Protein AF-A0A2T2WN64-F1 (afdb_monomer)

InterPro domains:
  IPR024445 ISXO2-like transposase domain [PF12762] (6-107)

Foldseek 3Di:
DQDDADLADADDDFPDPPLVRLLVCCVVPPAQPDEAEEQDPPSSVVNNVVSVHHYDHDHPPHPCCCRVCVNVVVLVVVLVCQCCPVVVVDDPPCVNVSRVVSRLCSNCVVVPPCSVVVVVVVVVPDDPDPPPD

Nearest PDB structures (foldseek):
  7m4w-assembly1_E  TM=3.604E-01  e=1.832E+00  Acinetobacter baumannii AB0057
  8c9b-assembly1_E  TM=3.532E-01  e=4.078E+00  Escherichia coli
  9cl9-assembly1_E  TM=3.679E-01  e=5.547E+00  Escherichia coli K-12
  9dyg-assembly1_E  TM=3.679E-01  e=5.547E+00  Escherichia coli
  8c96-assembly1_E  TM=3.972E-01  e=8.025E+00  Escherichia coli

pLDDT: mean 88.26, std 10.09, range [36.47, 96.31]

Solvent-accessible surface area (backbone atoms only — not comparable to full-atom values): 8177 Å² total; per-residue (Å²): 133,85,79,75,79,77,72,65,66,85,66,78,87,59,94,46,92,50,51,72,47,46,36,59,48,41,71,76,74,50,76,54,79,64,73,49,74,45,68,62,54,68,51,57,57,51,34,28,59,76,52,72,26,48,72,45,74,48,40,86,85,42,92,58,29,69,70,71,44,42,56,60,53,48,50,53,51,51,52,51,53,48,43,49,66,76,49,64,68,66,54,88,88,48,50,63,60,57,35,45,53,50,31,55,50,60,52,39,51,92,53,56,84,51,48,58,70,56,43,54,62,49,58,75,72,50,77,83,76,82,84,82,125

Radius of gyration: 16.81 Å; Cα contacts (8 Å, |Δi|>4): 92; chains: 1; bounding box: 40×31×46 Å

Sequence (133 aa):
MGRGPPQSVFLEIVASLHNEHVLAVLARRVGQDGVWMSDGAAADAAGAKAQHAAHKVILSTDPEAHTVFHWVNTVISLVKTFVDGTHHGRGRARRQLYWEEFTYRFNRRPLGTRIADRLLPACLSSNPHPNTI

Secondary structure (DSSP, 8-state):
----S-S-------S-SSHHHHHHHHHHHS-SSSEEEES--HHHHHHHHHTT-EEEE--TTSTTHHHHSHHHHHHHHHHHHHHHHHSTT--GGGHHHHHHHHHHHHHHGGGGGGHHHHHHHHHHHPPPPP---

Structure (mmCIF, N/CA/C/O backbone):
data_AF-A0A2T2WN64-F1
#
_entry.id   AF-A0A2T2WN64-F1
#
loop_
_atom_site.group_PDB
_atom_site.id
_atom_site.type_symbol
_atom_site.label_atom_id
_atom_site.label_alt_id
_atom_site.label_comp_id
_atom_site.label_asym_id
_atom_site.label_entity_id
_atom_site.label_seq_id
_atom_site.pdbx_PDB_ins_code
_atom_site.Cartn_x
_atom_site.Cartn_y
_atom_site.Cartn_z
_atom_site.occupancy
_atom_site.B_iso_or_equiv
_atom_site.auth_seq_id
_atom_site.auth_comp_id
_atom_site.auth_asym_id
_atom_site.auth_atom_id
_atom_site.pdbx_PDB_model_num
ATOM 1 N N . MET A 1 1 ? -4.158 -9.228 20.600 1.00 36.47 1 MET A N 1
ATOM 2 C CA . MET A 1 1 ? -3.379 -10.093 19.685 1.00 36.47 1 MET A CA 1
ATOM 3 C C . MET A 1 1 ? -2.862 -9.230 18.546 1.00 36.47 1 MET A C 1
ATOM 5 O O . MET A 1 1 ? -3.677 -8.677 17.818 1.00 36.47 1 MET A O 1
ATOM 9 N N . GLY A 1 2 ? -1.546 -9.028 18.441 1.00 50.94 2 GLY A N 1
ATOM 10 C CA . GLY A 1 2 ? -0.963 -8.234 17.355 1.00 50.94 2 GLY A CA 1
ATOM 11 C C . GLY A 1 2 ? -1.087 -8.984 16.031 1.00 50.94 2 GLY A C 1
ATOM 12 O O . GLY A 1 2 ? -0.724 -10.158 15.960 1.00 50.94 2 GLY A O 1
ATOM 13 N N . ARG A 1 3 ? -1.637 -8.341 14.995 1.00 68.94 3 ARG A N 1
ATOM 14 C CA . ARG A 1 3 ? -1.636 -8.920 13.645 1.00 68.94 3 ARG A CA 1
ATOM 15 C C . ARG A 1 3 ? -0.183 -9.092 13.182 1.00 68.94 3 ARG A C 1
ATOM 17 O O . ARG A 1 3 ? 0.669 -8.249 13.466 1.00 68.94 3 ARG A O 1
ATOM 24 N N . GLY A 1 4 ? 0.089 -10.199 12.494 1.00 83.19 4 GLY A N 1
ATOM 25 C CA . GLY A 1 4 ? 1.389 -10.455 11.876 1.00 83.19 4 GLY A CA 1
ATOM 26 C C . GLY A 1 4 ? 1.736 -9.428 10.786 1.00 83.19 4 GLY A C 1
ATOM 27 O O . GLY A 1 4 ? 0.909 -8.572 10.460 1.00 83.19 4 GLY A O 1
ATOM 28 N N . PRO A 1 5 ? 2.947 -9.506 10.209 1.00 89.25 5 PRO A N 1
ATOM 29 C CA . PRO A 1 5 ? 3.376 -8.599 9.150 1.00 89.25 5 PRO A CA 1
ATOM 30 C C . PRO A 1 5 ? 2.414 -8.612 7.953 1.00 89.25 5 PRO A C 1
ATOM 32 O O . PRO A 1 5 ? 1.793 -9.644 7.671 1.00 89.25 5 PRO A O 1
ATOM 35 N N . PRO A 1 6 ? 2.316 -7.500 7.203 1.00 92.75 6 PRO A N 1
ATOM 36 C CA . PRO A 1 6 ? 1.400 -7.406 6.078 1.00 92.75 6 PRO A CA 1
ATOM 37 C C . PRO A 1 6 ? 1.793 -8.421 5.007 1.00 92.75 6 PRO A C 1
ATOM 39 O O . PRO A 1 6 ? 2.966 -8.555 4.654 1.00 92.75 6 PRO A O 1
ATOM 42 N N . GLN A 1 7 ? 0.817 -9.166 4.491 1.00 91.88 7 GLN A N 1
ATOM 43 C CA . GLN A 1 7 ? 1.071 -10.189 3.473 1.00 91.88 7 GLN A CA 1
ATOM 44 C C . GLN A 1 7 ? 1.415 -9.537 2.133 1.00 91.88 7 GLN A C 1
ATOM 46 O O . GLN A 1 7 ? 2.443 -9.860 1.535 1.00 91.88 7 GLN A O 1
ATOM 51 N N . SER A 1 8 ? 0.611 -8.550 1.738 1.00 93.69 8 SER A N 1
ATOM 52 C CA . SER A 1 8 ? 0.770 -7.769 0.518 1.00 93.69 8 SER A CA 1
ATOM 53 C C . SER A 1 8 ? 0.566 -6.278 0.768 1.00 93.69 8 SER A C 1
ATOM 55 O O . SER A 1 8 ? -0.149 -5.886 1.688 1.00 93.69 8 SER A O 1
ATOM 57 N N . VAL A 1 9 ? 1.159 -5.454 -0.089 1.00 95.94 9 VAL A N 1
ATOM 58 C CA . VAL A 1 9 ? 1.013 -3.996 -0.117 1.00 95.94 9 VAL A CA 1
ATOM 59 C C . VAL A 1 9 ? 0.866 -3.520 -1.561 1.00 95.94 9 VAL A C 1
ATOM 61 O O . VAL A 1 9 ? 1.358 -4.166 -2.492 1.00 95.94 9 VAL A O 1
ATOM 64 N N . PHE A 1 10 ? 0.220 -2.376 -1.757 1.00 95.50 10 PHE A N 1
ATOM 65 C CA . PHE A 1 10 ? 0.236 -1.656 -3.027 1.00 95.50 10 PHE A CA 1
ATOM 66 C C . PHE A 1 10 ? 0.573 -0.186 -2.776 1.00 95.50 10 PHE A C 1
ATOM 68 O O . PHE A 1 10 ? 0.290 0.353 -1.710 1.00 95.50 10 PHE A O 1
ATOM 75 N N . LEU A 1 11 ? 1.197 0.441 -3.767 1.00 94.62 11 LEU A N 1
ATOM 76 C CA . LEU A 1 11 ? 1.469 1.869 -3.817 1.00 94.62 11 LEU A CA 1
ATOM 77 C C . LEU A 1 11 ? 1.107 2.338 -5.225 1.00 94.62 11 LEU A C 1
ATOM 79 O O . LEU A 1 11 ? 1.540 1.739 -6.211 1.00 94.62 11 LEU A O 1
ATOM 83 N N . GLU A 1 12 ? 0.275 3.366 -5.320 1.00 92.31 12 GLU A N 1
ATOM 84 C CA . GLU A 1 12 ? -0.220 3.869 -6.597 1.00 92.31 12 GLU A CA 1
ATOM 85 C C . GLU A 1 12 ? -0.363 5.387 -6.532 1.00 92.31 12 GLU A C 1
ATOM 87 O O . GLU A 1 12 ? -0.930 5.927 -5.581 1.00 92.31 12 GLU A O 1
ATOM 92 N N . ILE A 1 13 ? 0.188 6.083 -7.527 1.00 89.12 13 ILE A N 1
ATOM 93 C CA . ILE A 1 13 ? -0.003 7.526 -7.664 1.00 89.12 13 ILE A CA 1
ATOM 94 C C . ILE A 1 13 ? -1.455 7.786 -8.061 1.00 89.12 13 ILE A C 1
ATOM 96 O O . ILE A 1 13 ? -1.908 7.353 -9.116 1.00 89.12 13 ILE A O 1
ATOM 100 N N . VAL A 1 14 ? -2.156 8.563 -7.241 1.00 91.25 14 VAL A N 1
ATOM 101 C CA . VAL A 1 14 ? -3.447 9.157 -7.599 1.00 91.25 14 VAL A CA 1
ATOM 102 C C . VAL A 1 14 ? -3.231 10.526 -8.239 1.00 91.25 14 VAL A C 1
ATOM 104 O O . VAL A 1 14 ? -2.355 11.284 -7.818 1.00 91.25 14 VAL A O 1
ATOM 107 N N . ALA A 1 15 ? -4.029 10.855 -9.258 1.00 87.81 15 ALA A N 1
ATOM 108 C CA . ALA A 1 15 ? -3.940 12.141 -9.955 1.00 87.81 15 ALA A CA 1
ATOM 109 C C . ALA A 1 15 ? -4.268 13.327 -9.030 1.00 87.81 15 ALA A C 1
ATOM 111 O O . ALA A 1 15 ? -3.664 14.393 -9.131 1.00 87.81 15 ALA A O 1
ATOM 112 N N . SER A 1 16 ? -5.202 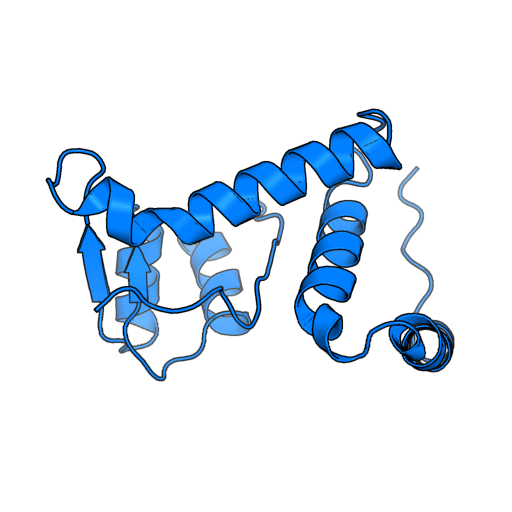13.131 -8.098 1.00 90.44 16 SER A N 1
ATOM 113 C CA . SER A 1 16 ? -5.504 14.072 -7.022 1.00 90.44 16 SER A CA 1
ATOM 114 C C . SER A 1 16 ? -6.105 13.334 -5.821 1.00 90.44 16 SER A C 1
ATOM 116 O O . SER A 1 16 ? -6.517 12.182 -5.940 1.00 90.44 16 SER A O 1
ATOM 118 N N . LEU A 1 17 ? -6.176 14.004 -4.668 1.00 87.50 17 LEU A N 1
ATOM 119 C CA . LEU A 1 17 ? -6.823 13.479 -3.457 1.00 87.50 17 LEU A CA 1
ATOM 120 C C . LEU A 1 17 ? -8.352 13.669 -3.457 1.00 87.50 17 LEU A C 1
ATOM 122 O O . LEU A 1 17 ? -8.994 13.493 -2.425 1.00 87.50 17 LEU A O 1
ATOM 126 N N . HIS A 1 18 ? -8.944 14.038 -4.597 1.00 90.00 18 HIS A N 1
ATOM 127 C CA . HIS A 1 18 ? -10.396 14.054 -4.732 1.00 90.00 18 HIS A CA 1
ATOM 128 C C . HIS A 1 18 ? -10.930 12.623 -4.674 1.00 90.00 18 HIS A C 1
ATOM 130 O O . HIS A 1 18 ? -10.314 11.696 -5.211 1.00 90.00 18 HIS A O 1
ATOM 136 N N . ASN A 1 19 ? -12.100 12.462 -4.052 1.00 89.69 19 ASN A N 1
ATOM 137 C CA . ASN A 1 19 ? -12.700 11.151 -3.822 1.00 89.69 19 ASN A CA 1
ATOM 138 C C . ASN A 1 19 ? -12.791 10.323 -5.107 1.00 89.69 19 ASN A C 1
ATOM 140 O O . ASN A 1 19 ? -12.446 9.154 -5.074 1.00 89.69 19 ASN A O 1
ATOM 144 N N . GLU A 1 20 ? -13.168 10.908 -6.245 1.00 90.94 20 GLU A N 1
ATOM 145 C CA . GLU A 1 20 ? -13.273 10.182 -7.521 1.00 90.94 20 GLU A CA 1
ATOM 146 C C . GLU A 1 20 ? -12.006 9.379 -7.879 1.00 90.94 20 GLU A C 1
ATOM 148 O O . GLU A 1 20 ? -12.089 8.189 -8.185 1.00 90.94 20 GLU A O 1
ATOM 153 N N . HIS A 1 21 ? -10.822 9.989 -7.759 1.00 93.38 21 HIS A N 1
ATOM 154 C CA . HIS A 1 21 ? -9.559 9.363 -8.141 1.00 93.38 21 HIS A CA 1
ATOM 155 C C . HIS A 1 21 ? -9.106 8.337 -7.107 1.00 93.38 21 HIS A C 1
ATOM 157 O O . HIS A 1 21 ? -8.609 7.272 -7.470 1.00 93.38 21 HIS A O 1
ATOM 163 N N . VAL A 1 22 ? -9.297 8.633 -5.820 1.00 93.44 22 VAL A N 1
ATOM 164 C CA . VAL A 1 22 ? -8.930 7.709 -4.741 1.00 93.44 22 VAL A CA 1
ATOM 165 C C . VAL A 1 22 ? -9.845 6.483 -4.757 1.00 93.44 22 VAL A C 1
ATOM 167 O O . VAL A 1 22 ? -9.358 5.356 -4.718 1.00 93.44 22 VAL A O 1
ATOM 170 N N . LEU A 1 23 ? -11.157 6.679 -4.906 1.00 93.19 23 LEU A N 1
ATOM 171 C CA . LEU A 1 23 ? -12.145 5.603 -4.982 1.00 93.19 23 LEU A CA 1
ATOM 172 C C . LEU A 1 23 ? -11.885 4.672 -6.167 1.00 93.19 23 LEU A C 1
ATOM 174 O O . LEU A 1 23 ? -11.957 3.456 -5.999 1.00 93.19 23 LEU A O 1
ATOM 178 N N . ALA A 1 24 ? -11.521 5.215 -7.333 1.00 93.38 24 ALA A N 1
ATOM 179 C CA . ALA A 1 24 ? -11.166 4.410 -8.501 1.00 93.38 24 ALA A CA 1
ATOM 180 C C . ALA A 1 24 ? -9.956 3.490 -8.241 1.00 93.38 24 ALA A C 1
ATOM 182 O O . ALA A 1 24 ? -9.920 2.354 -8.720 1.00 93.38 24 ALA A O 1
ATOM 183 N N . VAL A 1 25 ? -8.967 3.951 -7.466 1.00 94.25 25 VAL A N 1
ATOM 184 C CA . VAL A 1 25 ? -7.827 3.119 -7.049 1.00 94.25 25 VAL A CA 1
ATOM 185 C C . VAL A 1 25 ? -8.249 2.095 -6.000 1.00 94.25 25 VAL A C 1
ATOM 187 O O . VAL A 1 25 ? -7.950 0.911 -6.157 1.00 94.25 25 VAL A O 1
ATOM 190 N N . LEU A 1 26 ? -8.971 2.513 -4.957 1.00 92.94 26 LEU A N 1
ATOM 191 C CA . LEU A 1 26 ? -9.407 1.624 -3.880 1.00 92.94 26 LEU A CA 1
ATOM 192 C C . LEU A 1 26 ? -10.278 0.479 -4.416 1.00 92.94 26 LEU A C 1
ATOM 194 O O . LEU A 1 26 ? -10.025 -0.672 -4.069 1.00 92.94 26 LEU A O 1
ATOM 198 N N . ALA A 1 27 ? -11.217 0.767 -5.324 1.00 91.50 27 ALA A N 1
ATOM 199 C CA . ALA A 1 27 ? -12.071 -0.224 -5.990 1.00 91.50 27 ALA A CA 1
ATOM 200 C C . ALA A 1 27 ? -11.284 -1.298 -6.759 1.00 91.50 27 ALA A C 1
ATOM 202 O O . ALA A 1 27 ? -11.718 -2.441 -6.857 1.00 91.50 27 ALA A O 1
ATOM 203 N N . ARG A 1 28 ? -10.114 -0.945 -7.302 1.00 92.50 28 ARG A N 1
ATOM 204 C CA . ARG A 1 28 ? -9.250 -1.870 -8.049 1.00 92.50 28 ARG A CA 1
ATOM 205 C C . ARG A 1 28 ? -8.278 -2.653 -7.173 1.00 92.50 28 ARG A C 1
ATOM 207 O O . ARG A 1 28 ? -7.807 -3.709 -7.591 1.00 92.50 28 ARG A O 1
ATOM 214 N N . ARG A 1 29 ? -7.864 -2.089 -6.037 1.00 92.50 29 ARG A N 1
ATOM 215 C CA . ARG A 1 29 ? -6.683 -2.554 -5.285 1.00 92.50 29 ARG A CA 1
ATOM 216 C C . ARG A 1 29 ? -7.009 -3.136 -3.919 1.00 92.50 29 ARG A C 1
ATOM 218 O O . ARG A 1 29 ? -6.198 -3.896 -3.394 1.00 92.50 29 ARG A O 1
ATOM 225 N N . VAL A 1 30 ? -8.161 -2.793 -3.354 1.00 90.19 30 VAL A N 1
ATOM 226 C CA . VAL A 1 30 ? -8.593 -3.254 -2.036 1.00 90.19 30 VAL A CA 1
ATOM 227 C C . VAL A 1 30 ? -9.816 -4.138 -2.211 1.00 90.19 30 VAL A C 1
ATOM 229 O O . VAL A 1 30 ? -10.778 -3.733 -2.855 1.00 90.19 30 VAL A O 1
ATOM 232 N N . GLY A 1 31 ? -9.753 -5.350 -1.661 1.00 82.62 31 GLY A N 1
ATOM 233 C CA . GLY A 1 31 ? -10.873 -6.282 -1.683 1.00 82.62 31 GLY A CA 1
ATOM 234 C C . GLY A 1 31 ? -12.034 -5.823 -0.799 1.00 82.62 31 GLY A C 1
ATOM 235 O O . GLY A 1 31 ? -11.856 -5.069 0.162 1.00 82.62 31 GLY A O 1
ATOM 236 N N . GLN A 1 32 ? -13.218 -6.334 -1.122 1.00 77.75 32 GLN A N 1
ATOM 237 C CA . GLN A 1 32 ? -14.445 -6.115 -0.354 1.00 77.75 32 GLN A CA 1
ATOM 238 C C . GLN A 1 32 ? -14.466 -6.956 0.932 1.00 77.75 32 GLN A C 1
ATOM 240 O O . GLN A 1 32 ? -15.062 -6.555 1.930 1.00 77.75 32 GLN A O 1
ATOM 245 N N . ASP A 1 33 ? -13.768 -8.095 0.921 1.00 83.38 33 ASP A N 1
ATOM 246 C CA . ASP A 1 33 ? -13.705 -9.010 2.053 1.00 83.38 33 ASP A CA 1
ATOM 247 C C . ASP A 1 33 ? -12.763 -8.503 3.151 1.00 83.38 33 ASP A C 1
ATOM 249 O O . ASP A 1 33 ? -11.602 -8.155 2.918 1.00 83.38 33 ASP A O 1
ATOM 253 N N . GLY A 1 34 ? -13.254 -8.534 4.388 1.00 85.88 34 GLY A N 1
ATOM 254 C CA . GLY A 1 34 ? -12.494 -8.184 5.583 1.00 85.88 34 GLY A CA 1
ATOM 255 C C . GLY A 1 34 ? -12.876 -6.833 6.184 1.00 85.88 34 GLY A C 1
ATOM 256 O O . GLY A 1 34 ? -13.936 -6.274 5.918 1.00 85.88 34 GLY A O 1
ATOM 257 N N . VAL A 1 35 ? -12.013 -6.339 7.074 1.00 90.94 35 VAL A N 1
ATOM 258 C CA . VAL A 1 35 ? -12.218 -5.076 7.797 1.00 90.94 35 VAL A CA 1
ATOM 259 C C . VAL A 1 35 ? -11.154 -4.086 7.362 1.00 90.94 35 VAL A C 1
ATOM 261 O O . VAL A 1 35 ? -9.963 -4.308 7.601 1.00 90.94 35 VAL A O 1
ATOM 264 N N . TRP A 1 36 ? -11.595 -2.989 6.761 1.00 92.44 36 TRP A N 1
ATOM 265 C CA . TRP A 1 36 ? -10.763 -1.845 6.432 1.00 92.44 36 TRP A CA 1
ATOM 266 C C . TRP A 1 36 ? -10.416 -1.106 7.720 1.00 92.44 36 TRP A C 1
ATOM 268 O O . TRP A 1 36 ? -11.281 -0.861 8.560 1.00 92.44 36 TRP A O 1
ATOM 278 N N . MET A 1 37 ? -9.146 -0.756 7.886 1.00 92.12 37 MET A N 1
ATOM 279 C CA . MET A 1 37 ? -8.665 0.029 9.021 1.00 92.12 37 MET A CA 1
ATOM 280 C C . MET A 1 37 ? -7.934 1.242 8.461 1.00 92.12 37 MET A C 1
ATOM 282 O O . MET A 1 37 ? -7.004 1.059 7.677 1.00 92.12 37 MET A O 1
ATOM 286 N N . SER A 1 38 ? -8.352 2.451 8.832 1.00 92.44 38 SER A N 1
ATOM 287 C CA . SER A 1 38 ? -7.712 3.683 8.355 1.00 92.44 38 SER A CA 1
ATOM 288 C C . SER A 1 38 ? -7.528 4.725 9.452 1.00 92.44 38 SER A C 1
ATOM 290 O O . SER A 1 38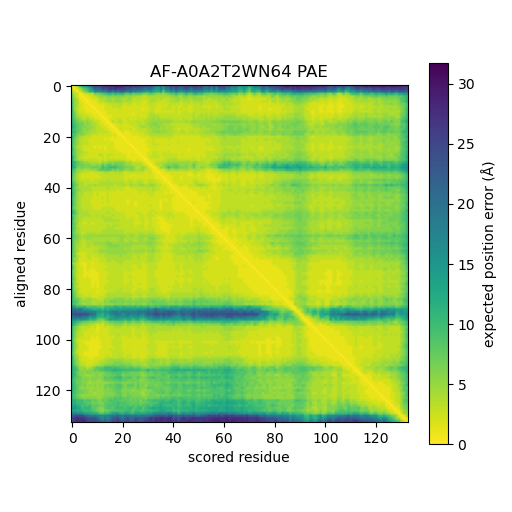 ? -8.086 4.602 10.543 1.00 92.44 38 SER A O 1
ATOM 292 N N . ASP A 1 39 ? -6.740 5.750 9.131 1.00 91.00 39 ASP A N 1
ATOM 293 C CA . ASP A 1 39 ? -6.408 6.887 9.996 1.00 91.00 39 ASP A CA 1
ATOM 294 C C . ASP A 1 39 ? -7.498 7.974 10.046 1.00 91.00 39 ASP A C 1
ATOM 296 O O . ASP A 1 39 ? -7.330 9.003 10.699 1.00 91.00 39 ASP A O 1
ATOM 300 N N . GLY A 1 40 ? -8.630 7.738 9.374 1.00 90.75 40 GLY A N 1
ATOM 301 C CA . GLY A 1 40 ? -9.773 8.646 9.346 1.00 90.75 40 GLY A CA 1
ATOM 302 C C . GLY A 1 40 ? -9.837 9.577 8.138 1.00 90.75 40 GLY A C 1
ATOM 303 O O . GLY A 1 40 ? -10.681 10.474 8.128 1.00 90.75 40 GLY A O 1
ATOM 304 N N . ALA A 1 41 ? -9.018 9.374 7.099 1.00 91.25 41 ALA A N 1
ATOM 305 C CA . ALA A 1 41 ? -9.183 10.115 5.851 1.00 91.25 41 ALA A CA 1
ATOM 306 C C . ALA A 1 41 ? -10.590 9.916 5.243 1.00 91.25 41 ALA A C 1
ATOM 308 O O . ALA A 1 41 ? -11.097 8.797 5.122 1.00 91.25 41 ALA A O 1
ATOM 309 N N . ALA A 1 42 ? -11.221 11.013 4.806 1.00 91.75 42 ALA A N 1
ATOM 310 C CA . ALA A 1 42 ? -12.591 10.991 4.278 1.00 91.75 42 ALA A CA 1
ATOM 311 C C . ALA A 1 42 ? -12.747 10.082 3.043 1.00 91.75 42 ALA A C 1
ATOM 313 O O . ALA A 1 42 ? -13.785 9.438 2.871 1.00 91.75 42 ALA A O 1
ATOM 314 N N . ALA A 1 43 ? -11.709 10.000 2.207 1.00 92.25 43 ALA A N 1
ATOM 315 C CA . ALA A 1 43 ? -11.696 9.147 1.024 1.00 92.25 43 ALA A CA 1
ATOM 316 C C . ALA A 1 43 ? -11.737 7.648 1.375 1.00 92.25 43 ALA A C 1
ATOM 318 O O . ALA A 1 43 ? -12.392 6.882 0.670 1.00 92.25 43 ALA A O 1
ATOM 319 N N . ASP A 1 44 ? -11.123 7.233 2.487 1.00 91.50 44 ASP A N 1
ATOM 320 C CA . ASP A 1 44 ? -11.140 5.835 2.932 1.00 91.50 44 ASP A CA 1
ATOM 321 C C . ASP A 1 44 ? -12.527 5.428 3.427 1.00 91.50 44 ASP A C 1
ATOM 323 O O . ASP A 1 44 ? -13.020 4.357 3.078 1.00 91.50 44 ASP A O 1
ATOM 327 N N . ALA A 1 45 ? -13.191 6.310 4.184 1.00 92.56 45 ALA A N 1
ATOM 328 C CA . ALA A 1 45 ? -14.568 6.095 4.626 1.00 92.56 45 ALA A CA 1
ATOM 329 C C . ALA A 1 45 ? -15.540 6.031 3.437 1.00 92.56 45 ALA A C 1
ATOM 331 O O . ALA A 1 45 ? -16.415 5.163 3.380 1.00 92.56 45 ALA A O 1
ATOM 332 N N . ALA A 1 46 ? -15.363 6.917 2.451 1.00 93.69 46 ALA A N 1
ATOM 333 C CA . ALA A 1 46 ? -16.117 6.866 1.203 1.00 93.69 46 ALA A CA 1
ATOM 334 C C . ALA A 1 46 ? -15.849 5.560 0.432 1.00 93.69 46 ALA A C 1
ATOM 336 O O . ALA A 1 46 ? -16.788 4.963 -0.093 1.00 93.69 46 ALA A O 1
ATOM 337 N N . GLY A 1 47 ? -14.596 5.097 0.406 1.00 93.25 47 GLY A N 1
ATOM 338 C CA . GLY A 1 47 ? -14.177 3.858 -0.250 1.00 93.25 47 GLY A CA 1
ATOM 339 C C . GLY A 1 47 ? -14.799 2.628 0.375 1.00 93.25 47 GLY A C 1
ATOM 340 O O . GLY A 1 47 ? -15.410 1.828 -0.332 1.00 93.25 47 GLY A O 1
ATOM 341 N N . ALA A 1 48 ? -14.725 2.518 1.699 1.00 93.31 48 ALA A N 1
ATOM 342 C CA . ALA A 1 48 ? -15.327 1.405 2.412 1.00 93.31 48 ALA A CA 1
ATOM 343 C C . ALA A 1 48 ? -16.847 1.375 2.218 1.00 93.31 48 ALA A C 1
ATOM 345 O O . ALA A 1 48 ? -17.411 0.318 1.942 1.00 93.31 48 ALA A O 1
ATOM 346 N N . LYS A 1 49 ? -17.509 2.542 2.266 1.00 93.06 49 LYS A N 1
ATOM 347 C CA . LYS A 1 49 ? -18.947 2.652 1.988 1.00 93.06 49 LYS A CA 1
ATOM 348 C C . LYS A 1 49 ? -19.291 2.218 0.562 1.00 93.06 49 LYS A C 1
ATOM 350 O O . LYS A 1 49 ? -20.234 1.454 0.385 1.00 93.06 49 LYS A O 1
ATOM 355 N N . ALA A 1 50 ? -18.542 2.689 -0.435 1.00 92.44 50 ALA A N 1
ATOM 356 C CA . ALA A 1 50 ? -18.758 2.346 -1.842 1.00 92.44 50 ALA A CA 1
ATOM 357 C C . ALA A 1 50 ? -18.550 0.849 -2.123 1.00 92.44 50 ALA A C 1
ATOM 359 O O . ALA A 1 50 ? -19.188 0.296 -3.013 1.00 92.44 50 ALA A O 1
ATOM 360 N N . GLN A 1 51 ? -17.678 0.196 -1.355 1.00 91.12 51 GLN A N 1
ATOM 361 C CA . GLN A 1 51 ? -17.391 -1.232 -1.469 1.00 91.12 51 GLN A CA 1
ATOM 362 C C . GLN A 1 51 ? -18.212 -2.119 -0.526 1.00 91.12 51 GLN A C 1
ATOM 364 O O . GLN A 1 51 ? -18.026 -3.332 -0.537 1.00 91.12 51 GLN A O 1
ATOM 369 N N . HIS A 1 52 ? -19.105 -1.539 0.283 1.00 91.62 52 HIS A N 1
ATOM 370 C CA . HIS A 1 52 ? -19.846 -2.248 1.333 1.00 91.62 52 HIS A CA 1
ATOM 371 C C . HIS A 1 52 ? -18.944 -3.007 2.327 1.00 91.62 52 HIS A C 1
ATOM 373 O O . HIS A 1 52 ? -19.352 -4.011 2.907 1.00 91.62 52 HIS A O 1
ATOM 379 N N . ALA A 1 53 ? -17.722 -2.516 2.542 1.00 92.19 53 ALA A N 1
ATOM 380 C CA . ALA A 1 53 ? -16.755 -3.125 3.443 1.00 92.19 53 ALA A CA 1
ATOM 381 C C . ALA A 1 53 ? -16.971 -2.659 4.889 1.00 92.19 53 ALA A C 1
ATOM 383 O O . ALA A 1 53 ? -17.312 -1.502 5.152 1.00 92.19 53 ALA A O 1
ATOM 384 N N . ALA A 1 54 ? -16.703 -3.544 5.851 1.00 93.12 54 ALA A N 1
ATOM 385 C CA . ALA A 1 54 ? -16.615 -3.143 7.250 1.00 93.12 54 ALA A CA 1
ATOM 386 C C . ALA A 1 54 ? -15.426 -2.188 7.437 1.00 93.12 54 ALA A C 1
ATOM 388 O O . ALA A 1 54 ? -14.324 -2.473 6.970 1.00 93.12 54 ALA A O 1
ATOM 389 N N . HIS A 1 55 ? -15.624 -1.077 8.149 1.00 93.94 55 HIS A N 1
ATOM 390 C CA . HIS A 1 55 ? -14.605 -0.038 8.319 1.00 93.94 55 HIS A CA 1
ATOM 391 C C . HIS A 1 55 ? -14.439 0.346 9.784 1.00 93.94 55 HIS A C 1
ATOM 393 O O . HIS A 1 55 ? -15.409 0.688 10.457 1.00 93.94 55 HIS A O 1
ATOM 399 N N . LYS A 1 56 ? -13.199 0.298 10.275 1.00 94.06 56 LYS A N 1
ATOM 400 C CA . LYS A 1 56 ? -12.805 0.819 11.582 1.00 94.06 56 LYS A CA 1
ATOM 401 C C . LYS A 1 56 ? -11.866 2.007 11.381 1.00 94.06 56 LYS A C 1
ATOM 403 O O . LYS A 1 56 ? -10.785 1.856 10.814 1.00 94.06 56 LYS A O 1
ATOM 408 N N . VAL A 1 57 ? -12.261 3.166 11.890 1.00 95.31 57 VAL A N 1
ATOM 409 C CA . VAL A 1 57 ? -11.403 4.354 11.950 1.00 95.31 57 VAL A CA 1
ATOM 410 C C . VAL A 1 57 ? -10.645 4.351 13.270 1.00 95.31 57 VAL A C 1
ATOM 412 O O . VAL A 1 57 ? -11.245 4.097 14.314 1.00 95.31 57 VAL A O 1
ATOM 415 N N . ILE A 1 58 ? -9.337 4.595 13.208 1.00 94.19 58 ILE A N 1
ATOM 416 C CA . ILE A 1 58 ? -8.461 4.747 14.372 1.00 94.19 58 ILE A CA 1
ATOM 417 C C . ILE A 1 58 ? -7.640 6.006 14.148 1.00 94.19 58 ILE A C 1
ATOM 419 O O . ILE A 1 58 ? -6.892 6.098 13.183 1.00 94.19 58 ILE A O 1
ATOM 423 N N . LEU A 1 59 ? -7.786 6.988 15.019 1.00 94.75 59 LEU A N 1
ATOM 424 C CA . LEU A 1 59 ? -7.082 8.255 14.911 1.00 94.75 59 LEU A CA 1
ATOM 425 C C . LEU A 1 59 ? -5.696 8.143 15.543 1.00 94.75 59 LEU A C 1
ATOM 427 O O . LEU A 1 59 ? -5.473 7.366 16.466 1.00 94.75 59 LEU A O 1
ATOM 431 N N . SER A 1 60 ? -4.757 8.980 15.105 1.00 89.00 60 SER A N 1
ATOM 432 C CA . SER A 1 60 ? -3.408 9.046 15.695 1.00 89.00 60 SER A CA 1
ATOM 433 C C . SER A 1 60 ? -3.405 9.387 17.192 1.00 89.00 60 SER A C 1
ATOM 435 O O . SER A 1 60 ? -2.423 9.119 17.878 1.00 89.00 60 SER A O 1
ATOM 437 N N . THR A 1 61 ? -4.486 9.990 17.692 1.00 93.31 61 THR A N 1
ATOM 438 C CA . THR A 1 61 ? -4.705 10.302 19.111 1.00 93.31 61 THR A CA 1
ATOM 439 C C . THR A 1 61 ? -5.178 9.105 19.931 1.00 93.31 61 THR A C 1
ATOM 441 O O . THR A 1 61 ? -5.163 9.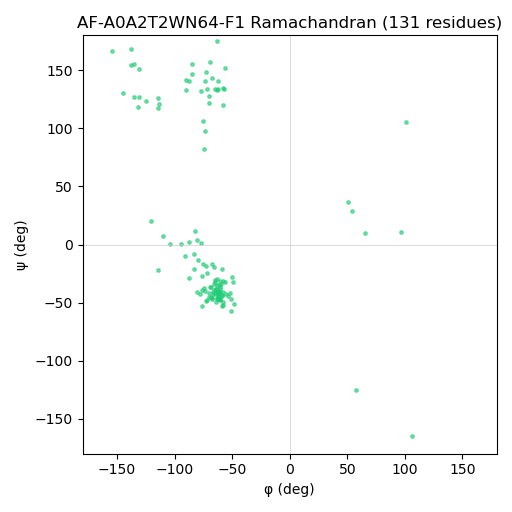178 21.158 1.00 93.31 61 THR A O 1
ATOM 444 N N . ASP A 1 62 ? -5.607 8.018 19.286 1.00 94.75 62 ASP A N 1
ATOM 445 C CA . ASP A 1 62 ? -6.138 6.856 19.986 1.00 94.75 62 ASP A CA 1
ATOM 446 C C . ASP A 1 62 ? -5.009 6.068 20.670 1.00 94.75 62 ASP A C 1
ATOM 448 O O . ASP A 1 62 ? -3.943 5.864 20.076 1.00 94.75 62 ASP A O 1
ATOM 452 N N . PRO A 1 63 ? -5.226 5.540 21.891 1.00 94.38 63 PRO A N 1
ATOM 453 C CA . PRO A 1 63 ? -4.197 4.799 22.625 1.00 94.38 63 PRO A CA 1
ATOM 454 C C . PRO A 1 63 ? -3.628 3.601 21.849 1.00 94.38 63 PRO A C 1
ATOM 456 O O . PRO A 1 63 ? -2.448 3.271 21.966 1.00 94.38 63 PRO A O 1
ATOM 459 N N . GLU A 1 64 ? -4.453 2.956 21.024 1.00 91.56 64 GLU A N 1
ATOM 460 C CA . GLU A 1 64 ? -4.093 1.790 20.211 1.00 91.56 64 GLU A CA 1
ATOM 461 C C . GLU A 1 64 ? -3.394 2.117 18.883 1.00 91.56 64 GLU A C 1
ATOM 463 O O . GLU A 1 64 ? -2.906 1.197 18.218 1.00 91.56 64 GLU A O 1
ATOM 468 N N . ALA A 1 65 ? -3.310 3.394 18.489 1.00 91.75 65 ALA A N 1
ATOM 469 C CA . ALA A 1 65 ? -2.826 3.806 17.171 1.00 91.75 65 ALA A CA 1
ATOM 470 C C . ALA A 1 65 ? -1.423 3.265 16.864 1.00 91.75 65 ALA A C 1
ATOM 472 O O . ALA A 1 65 ? -1.174 2.732 15.784 1.00 91.75 65 ALA A O 1
ATOM 473 N N . HIS A 1 66 ? -0.516 3.316 17.844 1.00 89.94 66 HIS A N 1
ATOM 474 C CA . HIS A 1 66 ? 0.855 2.817 17.703 1.00 89.94 66 HIS A CA 1
ATOM 475 C C . HIS A 1 66 ? 0.915 1.311 17.400 1.00 89.94 66 HIS A C 1
ATOM 477 O O . HIS A 1 66 ? 1.784 0.863 16.654 1.00 89.94 66 HIS A O 1
ATOM 483 N N . THR A 1 67 ? -0.014 0.531 17.958 1.00 91.38 67 THR A N 1
ATOM 484 C CA . THR A 1 67 ? -0.093 -0.915 17.734 1.00 91.38 67 THR A CA 1
ATOM 485 C C . THR A 1 67 ? -0.725 -1.211 16.379 1.00 91.38 67 THR A C 1
ATOM 487 O O . THR A 1 67 ? -0.243 -2.068 15.639 1.00 91.38 67 THR A O 1
ATOM 490 N N . VAL A 1 68 ? -1.791 -0.491 16.027 1.00 90.38 68 VAL A N 1
ATOM 491 C CA . VAL A 1 68 ? -2.536 -0.717 14.782 1.00 90.38 68 VAL A CA 1
ATOM 492 C C . VAL A 1 68 ? -1.714 -0.289 13.572 1.00 90.38 68 VAL A C 1
ATOM 494 O O . VAL A 1 68 ? -1.607 -1.039 12.602 1.00 90.38 68 VAL A O 1
ATOM 497 N N . PHE A 1 69 ? -1.078 0.879 13.642 1.00 91.06 69 PHE A N 1
ATOM 498 C CA . PHE A 1 69 ? -0.290 1.423 12.543 1.00 91.06 69 PHE A CA 1
ATOM 499 C C . PHE A 1 69 ? 1.167 0.959 12.530 1.00 91.06 69 PHE A C 1
ATOM 501 O O . PHE A 1 69 ? 1.916 1.343 11.634 1.00 91.06 69 PHE A O 1
ATOM 508 N N . HIS A 1 70 ? 1.581 0.092 13.460 1.00 93.38 70 HIS A N 1
ATOM 509 C CA . HIS A 1 70 ? 2.954 -0.414 13.534 1.00 93.38 70 HIS A CA 1
ATOM 510 C C . HIS A 1 70 ? 3.470 -0.908 12.173 1.00 93.38 70 HIS A C 1
ATOM 512 O O . HIS A 1 70 ? 4.524 -0.483 11.693 1.00 93.38 70 HIS A O 1
ATOM 518 N N . TRP A 1 71 ? 2.696 -1.772 11.514 1.00 94.50 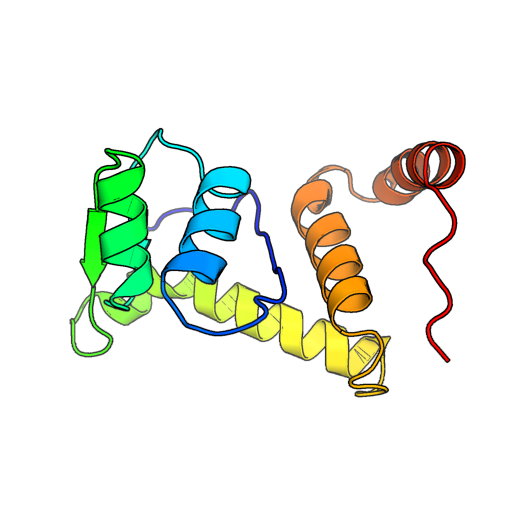71 TRP A N 1
ATOM 519 C CA . TRP A 1 71 ? 3.098 -2.365 10.245 1.00 94.50 71 TRP A CA 1
ATOM 520 C C . TRP A 1 71 ? 3.004 -1.410 9.058 1.00 94.50 71 T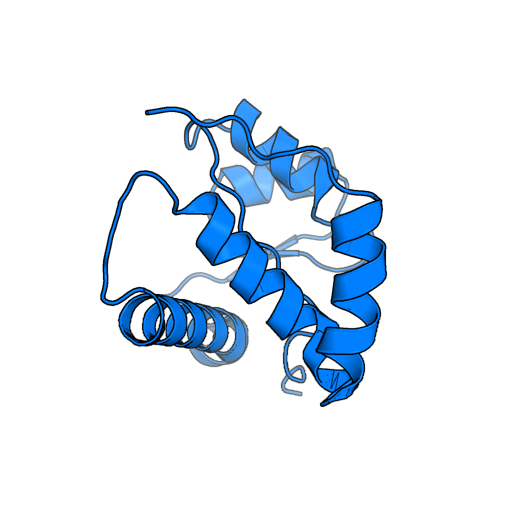RP A C 1
ATOM 522 O O . TRP A 1 71 ? 3.894 -1.451 8.213 1.00 94.50 71 TRP A O 1
ATOM 532 N N . VAL A 1 72 ? 1.994 -0.532 8.986 1.00 93.81 72 VAL A N 1
ATOM 533 C CA . VAL A 1 72 ? 1.925 0.453 7.889 1.00 93.81 72 VAL A CA 1
ATOM 534 C C . VAL A 1 72 ? 3.071 1.459 8.002 1.00 93.81 72 VAL A C 1
ATOM 536 O O . VAL A 1 72 ? 3.749 1.720 7.013 1.00 93.81 72 VAL A O 1
ATOM 539 N N . ASN A 1 73 ? 3.394 1.910 9.218 1.00 94.06 73 ASN A N 1
ATOM 540 C CA . ASN A 1 73 ? 4.538 2.782 9.474 1.00 94.06 73 ASN A CA 1
ATOM 541 C C . ASN A 1 73 ? 5.864 2.084 9.149 1.00 94.06 73 ASN A C 1
ATOM 543 O O . ASN A 1 73 ? 6.756 2.691 8.560 1.00 94.06 73 ASN A O 1
ATOM 547 N N . THR A 1 74 ? 5.978 0.790 9.459 1.00 95.88 74 THR A N 1
ATOM 548 C CA . THR A 1 74 ? 7.143 -0.024 9.081 1.00 95.88 74 THR A CA 1
ATOM 549 C C . THR A 1 74 ? 7.279 -0.122 7.564 1.00 95.88 74 THR A C 1
ATOM 551 O O . THR A 1 74 ? 8.364 0.101 7.035 1.00 95.88 74 THR A O 1
ATOM 554 N N . VAL A 1 75 ? 6.186 -0.387 6.840 1.00 96.31 75 VAL A N 1
ATOM 555 C CA . VAL A 1 75 ? 6.187 -0.420 5.369 1.00 96.31 75 VAL A CA 1
ATOM 556 C C . VAL A 1 75 ? 6.582 0.940 4.796 1.00 96.31 75 VAL A C 1
ATOM 558 O O . VAL A 1 75 ? 7.428 0.986 3.908 1.00 96.31 75 VAL A O 1
ATOM 561 N N . ILE A 1 76 ? 6.047 2.045 5.324 1.00 95.38 76 ILE A N 1
ATOM 562 C CA . ILE A 1 76 ? 6.418 3.403 4.897 1.00 95.38 76 ILE A CA 1
ATOM 563 C C . ILE A 1 76 ? 7.921 3.640 5.089 1.00 95.38 76 ILE A C 1
ATOM 565 O O . ILE A 1 76 ? 8.579 4.159 4.185 1.00 95.38 76 ILE A O 1
ATOM 569 N N . SER A 1 77 ? 8.486 3.234 6.227 1.00 96.06 77 SER A N 1
ATOM 570 C CA . SER A 1 77 ? 9.928 3.327 6.477 1.00 96.06 77 SER A CA 1
ATOM 571 C C . SER A 1 77 ? 10.740 2.478 5.496 1.00 96.06 77 SER A C 1
ATOM 573 O O . SER A 1 77 ? 11.717 2.971 4.939 1.00 96.06 77 SER A O 1
ATOM 575 N N . LEU A 1 78 ? 10.308 1.246 5.203 1.00 95.19 78 LEU A N 1
ATOM 576 C CA . LEU A 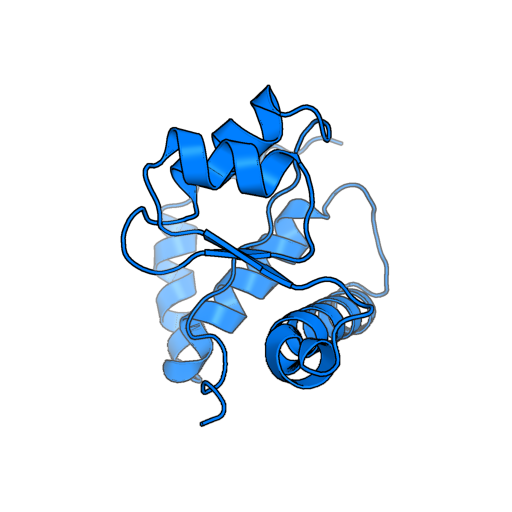1 78 ? 10.962 0.379 4.216 1.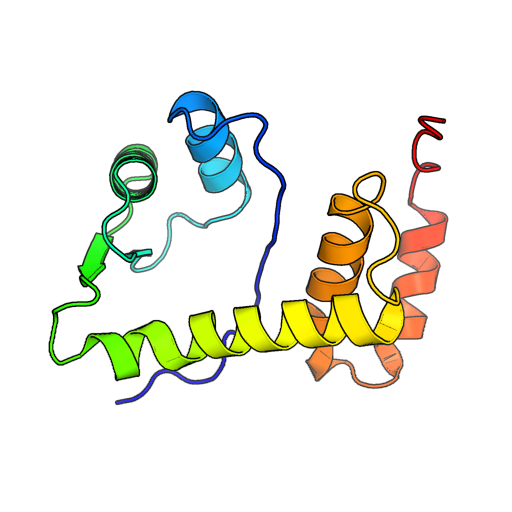00 95.19 78 LEU A CA 1
ATOM 577 C C . LEU A 1 78 ? 10.937 0.979 2.806 1.00 95.19 78 LEU A C 1
ATOM 579 O O . LEU A 1 78 ? 11.944 0.909 2.105 1.00 95.19 78 LEU A O 1
ATOM 583 N N . VAL A 1 79 ? 9.819 1.585 2.395 1.00 94.38 79 VAL A N 1
ATOM 584 C CA . VAL A 1 79 ? 9.708 2.271 1.097 1.00 94.38 79 VAL A CA 1
ATOM 585 C C . VAL A 1 79 ? 10.703 3.426 1.021 1.00 94.38 79 VAL A C 1
ATOM 587 O O . VAL A 1 79 ? 11.417 3.539 0.028 1.00 94.38 79 VAL A O 1
ATOM 590 N N . LYS A 1 80 ? 10.786 4.259 2.067 1.00 92.00 80 LYS A N 1
ATOM 591 C CA . LYS A 1 80 ? 11.739 5.379 2.127 1.00 92.00 80 LYS A CA 1
ATOM 592 C C . LYS A 1 80 ? 13.176 4.885 1.994 1.00 92.00 80 LYS A C 1
ATOM 594 O O . LYS A 1 80 ? 13.878 5.301 1.080 1.00 92.00 80 LYS A O 1
ATOM 599 N N . THR A 1 81 ? 13.577 3.918 2.822 1.00 93.50 81 THR A N 1
ATOM 600 C CA . THR A 1 81 ? 14.919 3.321 2.760 1.00 93.50 81 THR A CA 1
ATOM 601 C C . THR A 1 81 ? 15.212 2.702 1.394 1.00 93.50 81 THR A C 1
ATOM 603 O O . THR A 1 81 ? 16.315 2.856 0.875 1.00 93.50 81 THR A O 1
ATOM 606 N N . PHE A 1 82 ? 14.236 2.023 0.787 1.00 92.12 82 PHE A N 1
ATOM 607 C CA . PHE A 1 82 ? 14.388 1.425 -0.536 1.00 92.12 82 PHE A CA 1
ATOM 608 C C . PHE A 1 82 ? 14.642 2.480 -1.619 1.00 92.12 82 PHE A C 1
ATOM 610 O O . PHE A 1 82 ? 15.568 2.321 -2.418 1.00 92.12 82 PHE A O 1
ATOM 617 N N . VAL A 1 83 ? 13.855 3.558 -1.626 1.00 89.38 83 VAL A N 1
ATOM 618 C CA . VAL A 1 83 ? 13.980 4.648 -2.602 1.00 89.38 83 VAL A CA 1
ATOM 619 C C . VAL A 1 83 ? 15.284 5.423 -2.407 1.00 89.38 83 VAL A C 1
ATOM 621 O O . VAL A 1 83 ? 16.004 5.659 -3.380 1.00 89.38 83 VAL A O 1
ATOM 624 N N . ASP A 1 84 ? 15.622 5.774 -1.168 1.00 88.56 84 ASP A N 1
ATOM 625 C CA . ASP A 1 84 ? 16.826 6.548 -0.853 1.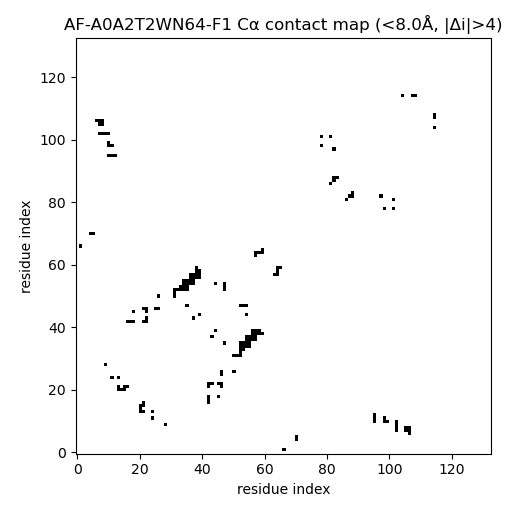00 88.56 84 ASP A CA 1
ATOM 626 C C . ASP A 1 84 ? 18.104 5.734 -1.095 1.00 88.56 84 ASP A C 1
ATOM 628 O O . ASP A 1 84 ? 19.092 6.268 -1.596 1.00 88.56 84 ASP A O 1
ATOM 632 N N . GLY A 1 85 ? 18.077 4.430 -0.806 1.00 89.25 85 GLY A N 1
ATOM 633 C CA . GLY A 1 85 ? 19.214 3.535 -1.013 1.00 89.25 85 GLY A CA 1
ATOM 634 C C . GLY A 1 85 ? 19.420 3.140 -2.475 1.00 89.25 85 GLY A C 1
ATOM 635 O O . GLY A 1 85 ? 20.516 3.295 -3.004 1.00 89.25 85 GLY A O 1
ATOM 636 N N . THR A 1 86 ? 18.376 2.636 -3.139 1.00 88.06 86 THR A N 1
ATOM 637 C CA . THR A 1 86 ? 18.486 2.033 -4.484 1.00 88.06 86 THR A CA 1
ATOM 638 C C . THR A 1 86 ? 18.519 3.086 -5.582 1.00 88.06 86 THR A C 1
ATOM 640 O O . THR A 1 86 ? 19.268 2.972 -6.551 1.00 88.06 86 THR A O 1
ATOM 643 N N . HIS A 1 87 ? 17.697 4.124 -5.445 1.00 86.00 87 HIS A N 1
ATOM 644 C CA . HIS A 1 87 ? 17.557 5.152 -6.469 1.00 86.00 87 HIS A CA 1
ATOM 645 C C . HIS A 1 87 ? 18.281 6.447 -6.094 1.00 86.00 87 HIS A C 1
ATOM 647 O O . HIS A 1 87 ? 18.264 7.386 -6.886 1.00 86.00 87 HIS A O 1
ATOM 653 N N . HIS A 1 88 ? 18.952 6.513 -4.934 1.00 80.94 88 HIS A N 1
ATOM 654 C CA . HIS A 1 88 ? 19.699 7.688 -4.463 1.00 80.94 88 HIS A CA 1
ATOM 655 C C . HIS A 1 88 ? 18.872 8.985 -4.508 1.00 80.94 88 HIS A C 1
ATOM 657 O O . HIS A 1 88 ? 19.372 10.037 -4.907 1.00 80.94 88 HIS A O 1
ATOM 663 N N . GLY A 1 89 ? 17.569 8.894 -4.214 1.00 67.00 89 GLY A N 1
ATOM 664 C CA . GLY A 1 89 ? 16.636 10.022 -4.312 1.00 67.00 89 GLY A CA 1
ATOM 665 C C . GLY A 1 89 ? 16.414 10.560 -5.738 1.00 67.00 89 GLY A C 1
ATOM 666 O O . GLY A 1 89 ? 15.800 11.615 -5.915 1.00 67.00 89 GLY A O 1
ATOM 667 N N . ARG A 1 90 ? 16.898 9.871 -6.784 1.00 65.25 90 ARG A N 1
ATOM 668 C CA . ARG A 1 90 ? 16.829 10.343 -8.173 1.00 65.25 90 ARG A CA 1
ATOM 669 C C . ARG A 1 90 ? 15.419 10.193 -8.743 1.00 65.25 90 ARG A C 1
ATOM 671 O O . ARG A 1 90 ? 15.003 9.115 -9.152 1.00 65.25 90 ARG A O 1
ATOM 678 N N . GLY A 1 91 ? 14.733 11.325 -8.881 1.00 61.53 91 GLY A N 1
ATOM 679 C CA . GLY A 1 91 ? 13.759 11.557 -9.948 1.00 61.53 91 GLY A CA 1
ATOM 680 C C . GLY A 1 91 ? 12.283 11.407 -9.575 1.00 61.53 91 GLY A C 1
ATOM 681 O O . GLY A 1 91 ? 11.715 10.317 -9.571 1.00 61.53 91 GLY A O 1
ATOM 682 N N . ARG A 1 92 ? 11.611 12.561 -9.450 1.00 64.62 92 ARG A N 1
ATOM 683 C CA . ARG A 1 92 ? 10.142 12.738 -9.472 1.00 64.62 92 ARG A CA 1
ATOM 684 C C . ARG A 1 92 ? 9.490 12.033 -10.684 1.00 64.62 92 ARG A C 1
ATOM 686 O O . ARG A 1 92 ? 8.332 11.635 -10.577 1.00 64.62 92 ARG A O 1
ATOM 693 N N . ALA A 1 93 ? 10.218 11.873 -11.792 1.00 69.12 93 ALA A N 1
ATOM 694 C CA . ALA A 1 93 ? 9.717 11.365 -13.070 1.00 69.12 93 ALA A CA 1
ATOM 695 C C . ALA A 1 93 ? 9.398 9.857 -13.089 1.00 69.12 93 ALA A C 1
ATOM 697 O O . ALA A 1 93 ? 8.566 9.431 -13.877 1.00 69.12 93 ALA A O 1
ATOM 698 N N . ARG A 1 94 ? 10.015 9.045 -12.216 1.00 79.00 94 ARG A N 1
ATOM 699 C CA . ARG A 1 94 ? 9.865 7.573 -12.228 1.00 79.00 94 ARG A CA 1
ATOM 700 C C . ARG A 1 94 ? 9.292 6.999 -10.929 1.00 79.00 94 ARG A C 1
ATOM 702 O O . ARG A 1 94 ? 9.436 5.813 -10.663 1.00 79.00 94 ARG A O 1
ATOM 709 N N . ARG A 1 95 ? 8.614 7.825 -10.119 1.00 85.50 95 ARG A N 1
ATOM 710 C CA . ARG A 1 95 ? 8.093 7.408 -8.800 1.00 85.50 95 ARG A CA 1
ATOM 711 C C . ARG A 1 95 ? 7.230 6.149 -8.859 1.00 85.50 95 ARG A C 1
ATOM 713 O O . ARG A 1 95 ? 7.411 5.274 -8.024 1.00 85.50 95 ARG A O 1
ATOM 720 N N . GLN A 1 96 ? 6.328 6.059 -9.837 1.00 89.69 96 GLN A N 1
ATOM 721 C CA . GLN A 1 96 ? 5.441 4.903 -9.958 1.00 89.69 96 GLN A CA 1
ATOM 722 C C . GLN A 1 96 ? 6.234 3.611 -10.215 1.00 89.69 96 GLN A C 1
ATOM 724 O O . GLN A 1 96 ? 5.978 2.614 -9.552 1.00 89.69 96 GLN A O 1
ATOM 729 N N . LEU A 1 97 ? 7.270 3.656 -11.062 1.00 89.00 97 LEU A N 1
ATOM 730 C CA . LEU A 1 97 ? 8.153 2.510 -11.315 1.00 89.00 97 LEU A CA 1
ATOM 731 C C . LEU A 1 97 ? 8.898 2.056 -10.052 1.00 89.00 97 LEU A C 1
ATOM 733 O O . LEU A 1 97 ? 9.004 0.861 -9.793 1.00 89.00 97 LEU A O 1
ATOM 737 N N . TYR A 1 98 ? 9.376 2.993 -9.230 1.00 90.88 98 TYR A N 1
ATOM 738 C CA . TYR A 1 98 ? 10.048 2.655 -7.968 1.00 90.88 98 TYR A CA 1
ATOM 739 C C . TYR A 1 98 ? 9.088 1.995 -6.971 1.00 90.88 98 TYR A C 1
ATOM 741 O O . TYR A 1 98 ? 9.444 1.052 -6.265 1.00 90.88 98 TYR A O 1
ATOM 749 N N . TRP A 1 99 ? 7.846 2.476 -6.921 1.00 92.19 99 TRP A N 1
ATOM 750 C CA . TRP A 1 99 ? 6.793 1.899 -6.089 1.00 92.19 99 TRP A CA 1
ATOM 751 C C . TRP A 1 99 ? 6.361 0.515 -6.584 1.00 92.19 99 TRP A C 1
ATOM 753 O O . TRP A 1 99 ? 6.117 -0.389 -5.782 1.00 92.19 99 TRP A O 1
ATOM 763 N N . GLU A 1 100 ? 6.325 0.310 -7.896 1.00 92.12 100 GLU A N 1
ATOM 764 C CA . GLU A 1 100 ? 6.064 -0.990 -8.514 1.00 92.12 100 GLU A CA 1
ATOM 765 C C . GLU A 1 100 ? 7.183 -1.993 -8.236 1.00 92.12 100 GLU A C 1
ATOM 767 O O . GLU A 1 100 ? 6.891 -3.123 -7.848 1.00 92.12 100 GLU A O 1
ATOM 772 N N . GLU A 1 101 ? 8.452 -1.586 -8.324 1.00 92.38 101 GLU A N 1
ATOM 773 C CA . GLU A 1 101 ? 9.575 -2.452 -7.951 1.00 92.38 101 GLU A CA 1
ATOM 774 C C . GLU A 1 101 ? 9.487 -2.857 -6.472 1.00 92.38 101 GLU A C 1
ATOM 776 O O . GLU A 1 101 ? 9.578 -4.045 -6.136 1.00 92.38 101 GLU A O 1
ATOM 781 N N . PHE A 1 102 ? 9.241 -1.888 -5.583 1.00 94.44 102 PHE A N 1
ATOM 782 C CA . PHE A 1 102 ? 9.082 -2.160 -4.158 1.00 94.44 102 PHE A CA 1
ATOM 783 C C . PHE A 1 102 ? 7.942 -3.152 -3.898 1.00 94.44 102 PHE A C 1
ATOM 785 O O . PHE A 1 102 ? 8.144 -4.168 -3.231 1.00 94.44 102 PHE A O 1
ATOM 792 N N . THR A 1 103 ? 6.748 -2.889 -4.438 1.00 95.50 103 THR A N 1
ATOM 793 C CA . THR A 1 103 ? 5.571 -3.752 -4.236 1.00 95.50 103 THR A CA 1
ATOM 794 C C . THR A 1 103 ? 5.779 -5.140 -4.835 1.00 95.50 103 THR A C 1
ATOM 796 O O . THR A 1 103 ? 5.409 -6.135 -4.207 1.00 95.50 103 THR A O 1
ATOM 799 N N . TYR A 1 104 ? 6.429 -5.245 -6.000 1.00 93.62 104 TYR A N 1
ATOM 800 C CA . TYR A 1 104 ? 6.773 -6.523 -6.619 1.00 93.62 104 TYR A CA 1
ATOM 801 C C . TYR A 1 104 ? 7.644 -7.373 -5.691 1.00 93.62 104 TYR A C 1
ATOM 803 O O . TYR A 1 104 ? 7.308 -8.536 -5.444 1.00 93.62 104 TYR A O 1
ATOM 811 N N . ARG A 1 105 ? 8.713 -6.783 -5.138 1.00 93.25 105 ARG A N 1
ATOM 812 C CA . ARG A 1 105 ? 9.644 -7.449 -4.216 1.00 93.25 105 ARG A CA 1
ATOM 813 C C . ARG A 1 105 ? 8.979 -7.776 -2.881 1.00 93.25 105 ARG A C 1
ATOM 815 O O . ARG A 1 105 ? 9.075 -8.912 -2.421 1.00 93.25 105 ARG A O 1
ATOM 822 N N . PHE A 1 106 ? 8.262 -6.823 -2.283 1.00 95.00 106 PHE A N 1
ATOM 823 C CA . PHE A 1 106 ? 7.608 -6.997 -0.985 1.00 95.00 106 PHE A CA 1
ATOM 824 C C . PHE A 1 106 ? 6.578 -8.129 -1.018 1.00 95.00 106 PHE A C 1
ATOM 826 O O . PHE A 1 106 ? 6.597 -9.012 -0.157 1.00 95.00 106 PHE A O 1
ATOM 833 N N . ASN A 1 107 ? 5.718 -8.147 -2.038 1.00 95.06 107 ASN A N 1
ATOM 834 C CA . ASN A 1 107 ? 4.635 -9.126 -2.158 1.00 95.06 107 ASN A CA 1
ATOM 835 C C . ASN A 1 107 ? 5.143 -10.527 -2.527 1.00 95.06 107 ASN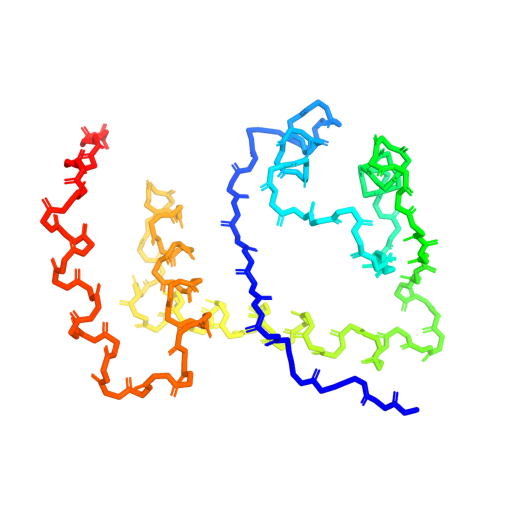 A C 1
ATOM 837 O O . ASN A 1 107 ? 4.438 -11.511 -2.329 1.00 95.06 107 ASN A O 1
ATOM 841 N N . ARG A 1 108 ? 6.370 -10.636 -3.052 1.00 93.38 108 ARG A N 1
ATOM 842 C CA . ARG A 1 108 ? 6.990 -11.906 -3.463 1.00 93.38 108 ARG A CA 1
ATOM 843 C C . ARG A 1 108 ? 8.149 -12.339 -2.576 1.00 93.38 108 ARG A C 1
ATOM 845 O O . ARG A 1 108 ? 8.766 -13.359 -2.865 1.00 93.38 108 ARG A O 1
ATOM 852 N N . ARG A 1 109 ? 8.405 -11.645 -1.463 1.00 91.69 109 ARG A N 1
ATOM 853 C CA . ARG A 1 109 ? 9.465 -11.996 -0.503 1.00 91.69 109 ARG A CA 1
ATOM 854 C C . ARG A 1 109 ? 9.477 -13.470 -0.051 1.00 91.69 109 ARG A C 1
ATOM 856 O O . ARG A 1 109 ? 10.581 -13.979 0.125 1.00 91.69 109 ARG A O 1
ATOM 863 N N . PRO A 1 110 ? 8.347 -14.213 0.057 1.00 91.44 110 PRO A N 1
ATOM 864 C CA . PRO A 1 110 ? 8.404 -15.635 0.417 1.00 91.44 110 PRO A CA 1
ATOM 865 C C . PRO A 1 110 ? 9.047 -16.519 -0.664 1.00 91.44 110 PRO A C 1
ATOM 867 O O . PRO A 1 110 ? 9.426 -17.653 -0.390 1.00 91.44 110 PRO A O 1
ATOM 870 N N . LEU A 1 111 ? 9.173 -16.026 -1.902 1.00 90.25 111 LEU A N 1
ATOM 871 C CA . LEU A 1 111 ? 9.826 -16.752 -2.992 1.00 90.25 111 LEU A CA 1
ATOM 872 C C . LEU A 1 111 ? 11.356 -16.757 -2.872 1.00 90.25 111 LEU A C 1
ATOM 874 O O . LEU A 1 111 ? 11.994 -17.594 -3.515 1.00 90.25 111 LEU A O 1
ATOM 878 N N . GLY A 1 112 ? 11.937 -15.866 -2.061 1.00 88.31 112 GLY A N 1
ATOM 879 C CA . GLY A 1 112 ? 13.382 -15.758 -1.867 1.00 88.31 112 GLY A CA 1
ATOM 880 C C . GLY A 1 112 ? 14.121 -15.502 -3.183 1.00 88.31 112 GLY A C 1
ATOM 881 O O . GLY A 1 112 ? 13.793 -14.578 -3.926 1.00 88.31 112 GLY A O 1
ATOM 882 N N . THR A 1 113 ? 15.099 -16.351 -3.498 1.00 86.50 113 THR A N 1
ATOM 883 C CA . THR A 1 113 ? 15.921 -16.250 -4.717 1.00 86.50 113 THR A CA 1
ATOM 884 C C . THR A 1 113 ? 15.134 -16.469 -6.013 1.00 86.50 113 THR A C 1
ATOM 886 O O . THR A 1 113 ? 15.547 -15.991 -7.064 1.00 86.50 113 THR A O 1
ATOM 889 N N . ARG A 1 114 ? 13.948 -17.090 -5.945 1.00 90.12 114 ARG A N 1
ATOM 890 C CA . ARG A 1 114 ? 13.086 -17.369 -7.113 1.00 90.12 114 ARG A CA 1
ATOM 891 C C . ARG A 1 114 ? 12.313 -16.150 -7.623 1.00 90.12 114 ARG A C 1
ATOM 893 O O . ARG A 1 114 ? 11.517 -16.257 -8.555 1.00 90.12 114 ARG A O 1
ATOM 900 N N . ILE A 1 115 ? 12.497 -14.980 -7.006 1.00 90.06 115 ILE A N 1
ATOM 901 C CA . ILE A 1 115 ? 11.909 -13.722 -7.490 1.00 90.06 115 ILE A CA 1
ATOM 902 C C . ILE A 1 115 ? 12.407 -13.396 -8.906 1.00 90.06 115 ILE A C 1
ATOM 904 O O . ILE A 1 115 ? 11.612 -12.930 -9.725 1.00 90.06 115 ILE A O 1
ATOM 908 N N . ALA A 1 116 ? 13.686 -13.665 -9.195 1.00 85.62 116 ALA A N 1
ATOM 909 C CA . ALA A 1 116 ? 14.282 -13.437 -10.512 1.00 85.62 116 ALA A CA 1
ATOM 910 C C . ALA A 1 116 ? 13.641 -14.333 -11.585 1.00 85.62 116 ALA A C 1
ATOM 912 O O . ALA A 1 116 ? 13.248 -13.841 -12.642 1.00 85.62 116 ALA A O 1
ATOM 913 N N . ASP A 1 117 ? 13.408 -15.608 -11.267 1.00 90.25 117 ASP A N 1
ATOM 914 C CA . ASP A 1 117 ? 12.756 -16.563 -12.175 1.00 90.25 117 ASP A CA 1
ATOM 915 C C . ASP A 1 117 ? 11.341 -16.124 -12.564 1.00 90.25 117 ASP A C 1
ATOM 917 O O . ASP A 1 117 ? 10.873 -16.402 -13.664 1.00 90.25 117 ASP A O 1
ATOM 921 N N . ARG A 1 118 ? 10.640 -15.421 -11.666 1.00 88.56 118 ARG A N 1
ATOM 922 C CA . ARG A 1 118 ? 9.307 -14.856 -11.931 1.00 88.56 118 ARG A CA 1
ATOM 923 C C . ARG A 1 118 ? 9.351 -13.521 -12.660 1.00 88.56 118 ARG A C 1
ATOM 925 O O . ARG A 1 118 ? 8.359 -13.156 -13.287 1.00 88.56 118 ARG A O 1
ATOM 932 N N . LEU A 1 119 ? 10.476 -12.816 -12.593 1.00 89.12 119 LEU A N 1
ATOM 933 C CA . LEU A 1 119 ? 10.652 -11.544 -13.278 1.00 89.12 119 LEU A CA 1
ATOM 934 C C . LEU A 1 119 ? 10.824 -11.758 -14.785 1.00 89.12 119 LEU A C 1
ATOM 936 O O . LEU A 1 119 ? 10.216 -11.035 -15.564 1.00 89.12 119 LEU A O 1
ATOM 940 N N . LEU A 1 120 ? 11.563 -12.794 -15.194 1.00 90.06 120 LEU A N 1
ATOM 941 C CA . LEU A 1 120 ? 11.772 -13.143 -16.605 1.00 90.06 120 LEU A CA 1
ATOM 942 C C . LEU A 1 120 ? 10.469 -13.254 -17.425 1.00 90.06 120 LEU A C 1
ATOM 944 O O . LEU A 1 120 ? 10.327 -12.515 -18.399 1.00 90.06 120 LEU A O 1
ATOM 948 N N . PRO A 1 121 ? 9.486 -14.103 -17.059 1.00 91.12 121 PRO A N 1
ATOM 949 C CA . PRO A 1 121 ? 8.233 -14.189 -17.804 1.00 91.12 121 PRO A CA 1
ATOM 950 C C . PRO A 1 121 ? 7.422 -12.892 -17.728 1.00 91.12 121 PRO A C 1
ATOM 952 O O . PRO A 1 121 ? 6.769 -12.537 -18.705 1.00 91.12 121 PRO A O 1
ATOM 955 N N . ALA A 1 122 ? 7.491 -12.151 -16.613 1.00 88.69 122 ALA A N 1
ATOM 956 C CA . ALA A 1 122 ? 6.820 -10.860 -16.499 1.00 88.69 122 ALA A CA 1
ATOM 957 C C . ALA A 1 122 ? 7.369 -9.859 -17.529 1.00 88.69 122 ALA A C 1
ATOM 959 O O . ALA A 1 122 ? 6.580 -9.244 -18.242 1.00 88.69 122 ALA A O 1
ATOM 960 N N . CYS A 1 123 ? 8.696 -9.773 -17.676 1.00 88.75 123 CYS A N 1
ATOM 961 C CA . CYS A 1 123 ? 9.355 -8.933 -18.678 1.00 88.75 123 CYS A CA 1
ATOM 962 C C . CYS A 1 123 ? 8.982 -9.331 -20.112 1.00 88.75 123 CYS A C 1
ATOM 964 O O . CYS A 1 123 ? 8.710 -8.461 -20.933 1.00 88.75 123 CYS A O 1
ATOM 966 N N . LEU A 1 124 ? 8.924 -10.634 -20.407 1.00 91.94 124 LEU A N 1
ATOM 967 C CA . LEU A 1 124 ? 8.520 -11.130 -21.729 1.00 91.94 124 LEU A CA 1
ATOM 968 C C . LEU A 1 124 ? 7.058 -10.799 -22.068 1.00 91.94 124 LEU A C 1
ATOM 970 O O . LEU A 1 124 ? 6.727 -10.619 -23.234 1.00 91.94 124 LEU A O 1
ATOM 974 N N . SER A 1 125 ? 6.188 -10.718 -21.058 1.00 92.00 125 SER A N 1
ATOM 975 C CA . SER A 1 125 ? 4.767 -10.380 -21.227 1.00 92.00 125 SER A CA 1
ATOM 976 C C . SER A 1 125 ? 4.453 -8.882 -21.129 1.00 92.00 125 SER A C 1
ATOM 978 O O . SER A 1 125 ? 3.322 -8.476 -21.390 1.00 92.00 125 SER A O 1
ATOM 980 N N . SER A 1 126 ? 5.417 -8.060 -20.706 1.00 88.44 126 SER A N 1
ATOM 981 C CA . SER A 1 126 ? 5.200 -6.634 -20.462 1.00 88.44 126 SER A CA 1
ATOM 982 C C . SER A 1 126 ? 5.399 -5.801 -21.722 1.00 88.44 126 SER A C 1
ATOM 984 O O . SER A 1 126 ? 6.353 -6.006 -22.470 1.00 88.44 126 SER A O 1
ATOM 986 N N . ASN A 1 127 ? 4.543 -4.798 -21.908 1.00 88.44 127 ASN A N 1
ATOM 987 C CA . ASN A 1 127 ? 4.775 -3.765 -22.910 1.00 88.44 127 ASN A CA 1
ATOM 988 C C . ASN A 1 127 ? 5.897 -2.820 -22.451 1.00 88.44 127 ASN A C 1
ATOM 990 O O . ASN A 1 127 ? 6.027 -2.572 -21.247 1.00 88.44 127 ASN A O 1
ATOM 994 N N . PRO A 1 128 ? 6.687 -2.255 -23.384 1.00 83.44 128 PRO A N 1
ATOM 995 C CA . PRO A 1 128 ? 7.674 -1.242 -23.039 1.00 83.44 128 PRO A CA 1
ATOM 996 C C . PRO A 1 128 ? 6.992 -0.067 -22.333 1.00 83.44 128 PRO A C 1
ATOM 998 O O . PRO A 1 128 ? 5.949 0.418 -22.776 1.00 83.44 128 PRO A O 1
ATOM 1001 N N . HIS A 1 129 ? 7.582 0.392 -21.227 1.00 77.81 129 HIS A N 1
ATOM 1002 C CA . HIS A 1 129 ? 7.062 1.560 -20.525 1.00 77.81 129 HIS A CA 1
ATOM 1003 C C . HIS A 1 129 ? 7.141 2.781 -21.456 1.00 77.81 129 HIS A C 1
ATOM 1005 O O . HIS A 1 129 ? 8.191 2.995 -22.070 1.00 77.81 129 HIS A O 1
ATOM 1011 N N . PRO A 1 130 ? 6.078 3.599 -21.568 1.00 77.25 130 PRO A N 1
ATOM 1012 C CA . PRO A 1 130 ? 6.123 4.803 -22.384 1.00 77.25 130 PRO A CA 1
ATOM 1013 C C . PRO A 1 130 ? 7.262 5.704 -21.892 1.00 77.25 130 PRO A C 1
ATOM 1015 O O . PRO A 1 130 ? 7.305 6.098 -20.725 1.00 77.25 130 PRO A O 1
ATOM 1018 N N . ASN A 1 131 ? 8.229 5.990 -22.765 1.00 59.78 131 ASN A N 1
ATOM 1019 C CA . ASN A 1 131 ? 9.303 6.936 -22.473 1.00 59.78 131 ASN A CA 1
ATOM 1020 C C . ASN A 1 131 ? 8.729 8.356 -22.538 1.00 59.78 131 ASN A C 1
ATOM 1022 O O . ASN A 1 131 ? 8.834 9.029 -23.558 1.00 59.78 131 ASN A O 1
ATOM 1026 N N . THR A 1 132 ? 8.100 8.815 -21.460 1.00 54.75 132 THR A N 1
ATOM 1027 C CA . THR A 1 132 ? 7.889 10.249 -21.241 1.00 54.75 132 THR A CA 1
ATOM 1028 C C . THR A 1 132 ? 9.230 10.861 -20.846 1.00 54.75 132 THR A C 1
ATOM 1030 O O . THR A 1 132 ? 9.669 10.697 -19.705 1.00 54.75 132 THR A O 1
ATOM 1033 N N . ILE A 1 133 ? 9.904 11.455 -21.837 1.00 44.78 133 ILE A N 1
ATOM 1034 C CA . ILE A 1 133 ? 11.054 12.358 -21.668 1.00 44.78 133 ILE A CA 1
ATOM 1035 C C . ILE A 1 133 ? 10.555 13.658 -21.037 1.00 44.78 133 ILE A C 1
ATOM 1037 O O . ILE A 1 133 ? 9.482 14.132 -21.474 1.00 44.78 133 ILE A O 1
#

Mean predicted aligned error: 5.52 Å

Organism: NCBI:txid53633